Protein AF-A0A0R0KY86-F1 (afdb_monomer)

Secondary structure (DSSP, 8-state):
-GGGHHHHHHHHHHHHHHHHHHHHHHHHHHTT--HHHHHHHHHHHHHHHHHHHHHHHGGGS-----HHHHHHHHHHHHHHHHHHHHHHHHHHHHS-HHHHHHHHHHHHHHHHHHHHHTTTTTHHHHHHHHHHHHHHHHHTT--

Radius of gyration: 19.13 Å; Cα contacts (8 Å, |Δi|>4): 27; chains: 1; bounding box: 42×50×49 Å

InterPro domains:
  IPR030184 WAT1-related protein [PTHR31218] (9-120)

Foldseek 3Di:
DCVVCVVVVVVVVVVVVVVVVVVVVVVCVVVVDDPLVSLVVVVVVVCVVVVVVCVVVCVVPDDPQDPVLVVVVVVVVVVVSNVVVVVLVVCVVVHPPVVSVVCVVCVVVVVVVVCVVCVPPPVCVVVCVVVVVVVVSVVCPVD

Sequence (143 aa):
MFTNARPYLLLVAVQFGSAGMFIFAMDSIKKGMSHYVFIVYRNAIASVSLAPFAFVLERKVRPKMTFRVFLEIMALAFFEIMLDQCIALLGMKFTSASFLSAVMNSAHSVTFVMAVILSITTIIDMIASVIFFFTISHNVKVF

Structure (mmCIF, N/CA/C/O backbone):
data_AF-A0A0R0KY86-F1
#
_entry.id   AF-A0A0R0KY86-F1
#
loop_
_atom_site.group_PDB
_atom_site.id
_atom_site.type_symbol
_atom_site.label_atom_id
_atom_site.label_alt_id
_atom_site.label_comp_id
_atom_site.label_asym_id
_atom_site.label_entity_id
_atom_site.label_seq_id
_atom_site.pdbx_PDB_ins_code
_atom_site.Cartn_x
_atom_site.Cartn_y
_atom_site.Cartn_z
_atom_site.occupancy
_atom_site.B_iso_or_equiv
_atom_site.auth_seq_id
_atom_site.auth_comp_id
_atom_site.auth_asym_id
_atom_site.auth_atom_id
_atom_site.pdbx_PDB_model_num
ATOM 1 N N . MET A 1 1 ? 19.431 -15.902 -15.368 1.00 49.09 1 MET A N 1
ATOM 2 C CA . MET A 1 1 ? 18.350 -16.586 -14.616 1.00 49.09 1 MET A CA 1
ATOM 3 C C . MET A 1 1 ? 18.191 -16.076 -13.174 1.00 49.09 1 MET A C 1
ATOM 5 O O . MET A 1 1 ? 17.061 -15.836 -12.780 1.00 49.09 1 MET A O 1
ATOM 9 N N . PHE A 1 2 ? 19.265 -15.815 -12.406 1.00 58.59 2 PHE A N 1
ATOM 10 C CA . PHE A 1 2 ? 19.181 -15.353 -10.999 1.00 58.59 2 PHE A CA 1
ATOM 11 C C . PHE A 1 2 ? 18.730 -13.896 -10.764 1.00 58.59 2 PHE A C 1
ATOM 13 O O . PHE A 1 2 ? 18.257 -13.578 -9.675 1.00 58.59 2 PHE A O 1
ATOM 20 N N . THR A 1 3 ? 18.823 -12.997 -11.750 1.00 64.44 3 THR A N 1
ATOM 21 C CA . THR A 1 3 ? 18.416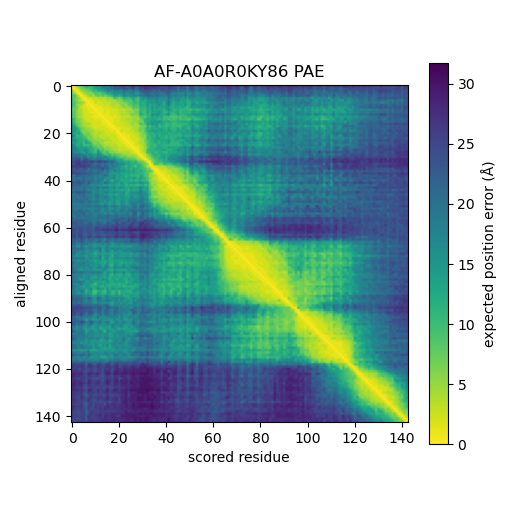 -11.586 -11.566 1.00 64.44 3 THR A CA 1
ATOM 22 C C . THR A 1 3 ? 16.912 -11.442 -11.309 1.00 64.44 3 THR A C 1
ATOM 24 O O . THR A 1 3 ? 16.513 -10.601 -10.507 1.00 64.44 3 THR A O 1
ATOM 27 N N . ASN A 1 4 ? 16.092 -12.328 -11.886 1.00 70.81 4 ASN A N 1
ATOM 28 C CA . ASN A 1 4 ? 14.641 -12.341 -11.677 1.00 70.81 4 ASN A CA 1
ATOM 29 C C . ASN A 1 4 ? 14.242 -12.913 -10.311 1.00 70.81 4 ASN A C 1
ATOM 31 O O . ASN A 1 4 ? 13.134 -12.653 -9.870 1.00 70.81 4 ASN A O 1
ATOM 35 N N . ALA A 1 5 ? 15.121 -13.657 -9.625 1.00 76.31 5 ALA A N 1
ATOM 36 C CA . ALA A 1 5 ? 14.838 -14.204 -8.296 1.00 76.31 5 ALA A CA 1
ATOM 37 C C . ALA A 1 5 ? 14.931 -13.144 -7.186 1.00 76.31 5 ALA A C 1
ATOM 39 O O . ALA A 1 5 ? 14.307 -13.302 -6.141 1.00 76.31 5 ALA A O 1
ATOM 40 N N . ARG A 1 6 ? 15.675 -12.046 -7.411 1.00 80.31 6 ARG A N 1
ATOM 41 C CA . ARG A 1 6 ? 15.817 -10.944 -6.445 1.00 80.31 6 ARG A CA 1
ATOM 42 C C . ARG A 1 6 ? 14.470 -10.393 -5.957 1.00 80.31 6 ARG A C 1
ATOM 44 O O . ARG A 1 6 ? 14.282 -10.401 -4.745 1.00 80.31 6 ARG A O 1
ATOM 51 N N . PRO A 1 7 ? 13.528 -9.960 -6.821 1.00 81.75 7 PRO A N 1
ATOM 52 C CA . PRO A 1 7 ? 12.240 -9.452 -6.349 1.00 81.75 7 PRO A CA 1
ATOM 53 C C . PRO A 1 7 ? 11.458 -10.494 -5.541 1.00 81.75 7 PRO A C 1
ATOM 55 O O . PRO A 1 7 ? 10.901 -10.146 -4.508 1.00 81.75 7 PRO A O 1
ATOM 58 N N . TYR A 1 8 ? 11.473 -11.772 -5.936 1.00 83.31 8 TYR A N 1
ATOM 59 C CA . TYR A 1 8 ? 10.787 -12.827 -5.181 1.00 83.31 8 TYR A CA 1
ATOM 60 C C . TYR A 1 8 ? 11.405 -13.050 -3.797 1.00 83.31 8 TYR A C 1
ATOM 62 O O . TYR A 1 8 ? 10.678 -13.113 -2.811 1.00 83.31 8 TYR A O 1
ATOM 70 N N . LEU A 1 9 ? 12.737 -13.113 -3.700 1.00 86.00 9 LEU A N 1
ATOM 71 C CA . LEU A 1 9 ? 13.430 -13.229 -2.413 1.00 86.00 9 LEU A CA 1
ATOM 72 C C . LEU A 1 9 ? 13.168 -12.010 -1.517 1.00 86.00 9 LEU A C 1
ATOM 74 O O . LEU A 1 9 ? 12.959 -12.179 -0.318 1.00 86.00 9 LEU A O 1
ATOM 78 N N . LEU A 1 10 ? 13.129 -10.799 -2.087 1.00 85.50 10 LEU A N 1
ATOM 79 C CA . LEU A 1 10 ? 12.775 -9.577 -1.357 1.00 85.50 10 LEU A CA 1
ATOM 80 C C . LEU A 1 10 ? 11.335 -9.631 -0.833 1.00 85.50 10 LEU A C 1
ATOM 82 O O . LEU A 1 10 ? 11.109 -9.306 0.328 1.00 85.50 10 LEU A O 1
ATOM 86 N N . LEU A 1 11 ? 10.374 -10.079 -1.647 1.00 86.50 11 LEU A N 1
ATOM 87 C CA . LEU A 1 11 ? 8.984 -10.251 -1.216 1.00 86.50 11 LEU A CA 1
ATOM 88 C C . LEU A 1 11 ? 8.880 -11.256 -0.065 1.00 86.50 11 LEU A C 1
ATOM 90 O O . LEU A 1 11 ? 8.232 -10.966 0.936 1.00 86.50 11 LEU A O 1
ATOM 94 N N . VAL A 1 12 ? 9.559 -12.403 -0.161 1.00 90.38 12 VAL A N 1
ATOM 95 C CA . VAL A 1 12 ? 9.590 -13.400 0.923 1.00 90.38 12 VAL A CA 1
ATOM 96 C C . VAL A 1 12 ? 10.217 -12.817 2.192 1.00 90.38 12 VAL A C 1
ATOM 98 O O . VAL A 1 12 ? 9.673 -13.005 3.277 1.00 90.38 12 VAL A O 1
ATOM 101 N N . ALA A 1 13 ? 11.312 -12.061 2.076 1.00 89.69 13 ALA A N 1
ATOM 102 C CA . ALA A 1 13 ? 11.945 -11.401 3.217 1.00 89.69 13 ALA A CA 1
ATOM 103 C C . ALA A 1 13 ? 11.023 -10.362 3.882 1.00 89.69 13 ALA A C 1
ATOM 105 O O . ALA A 1 13 ? 10.947 -10.310 5.109 1.00 89.69 13 ALA A O 1
ATOM 106 N N . VAL A 1 14 ? 10.276 -9.579 3.093 1.00 88.69 14 VAL A N 1
ATOM 107 C CA . VAL A 1 14 ? 9.274 -8.627 3.603 1.00 88.69 14 VAL A CA 1
ATOM 108 C C . VAL A 1 14 ? 8.142 -9.359 4.328 1.00 88.69 14 VA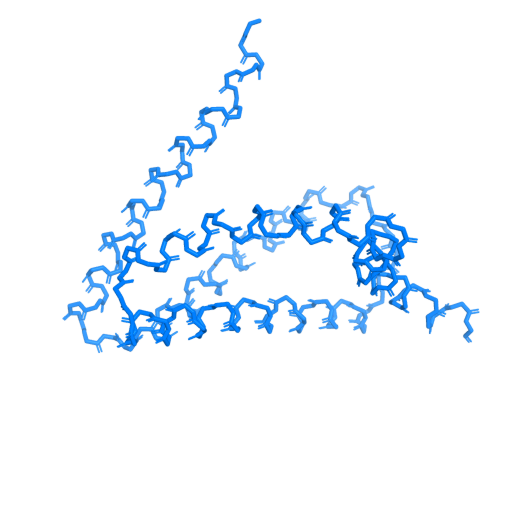L A C 1
ATOM 110 O O . VAL A 1 14 ? 7.751 -8.929 5.412 1.00 88.69 14 VAL A O 1
ATOM 113 N N . GLN A 1 15 ? 7.664 -10.489 3.794 1.00 90.31 15 GLN A N 1
ATOM 114 C CA . GLN A 1 15 ? 6.630 -11.297 4.453 1.00 90.31 15 GLN A CA 1
ATOM 115 C C . GLN A 1 15 ? 7.120 -11.959 5.743 1.00 90.31 15 GLN A C 1
ATOM 117 O O . GLN A 1 15 ? 6.387 -12.059 6.724 1.00 90.31 15 GLN A O 1
ATOM 122 N N . PHE A 1 16 ? 8.379 -12.383 5.785 1.00 90.19 16 PHE A N 1
ATOM 123 C CA . PHE A 1 16 ? 8.967 -12.892 7.018 1.00 90.19 16 PHE A CA 1
ATOM 124 C C . PHE A 1 16 ? 9.111 -11.780 8.070 1.00 90.19 16 PHE A C 1
ATOM 126 O O . PHE A 1 16 ? 8.788 -11.976 9.242 1.00 90.19 16 PHE A O 1
ATOM 133 N N . GLY A 1 17 ? 9.521 -10.580 7.646 1.00 87.62 17 GLY A N 1
ATOM 134 C CA . GLY A 1 17 ? 9.567 -9.396 8.503 1.00 87.62 17 GLY A CA 1
ATOM 135 C C . GLY A 1 17 ? 8.190 -9.001 9.049 1.00 87.62 17 GLY A C 1
ATOM 136 O O . GLY A 1 17 ? 8.069 -8.694 10.236 1.00 87.62 17 GLY A O 1
ATOM 137 N N . SER A 1 18 ? 7.141 -9.062 8.223 1.00 84.25 18 SER A N 1
ATOM 138 C CA . SER A 1 18 ? 5.765 -8.763 8.642 1.00 84.25 18 SER A CA 1
ATOM 139 C C . SER A 1 18 ? 5.222 -9.804 9.631 1.00 84.25 18 SER 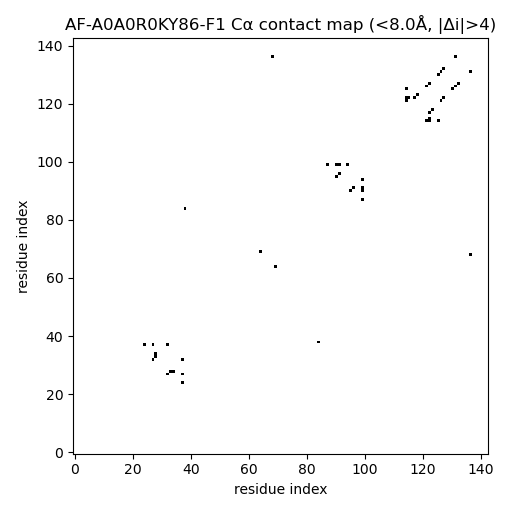A C 1
ATOM 141 O O . SER A 1 18 ? 4.588 -9.430 10.620 1.00 84.25 18 SER A O 1
ATOM 143 N N . ALA A 1 19 ? 5.551 -11.088 9.450 1.00 88.62 19 ALA A N 1
ATOM 144 C CA . ALA A 1 19 ? 5.246 -12.137 10.422 1.00 88.62 19 ALA A CA 1
ATOM 145 C C . ALA A 1 19 ? 5.937 -11.881 11.774 1.00 88.62 19 ALA A C 1
ATOM 147 O O . ALA A 1 19 ? 5.303 -11.986 12.826 1.00 88.62 19 ALA A O 1
ATOM 148 N N . GLY A 1 20 ? 7.206 -11.457 11.755 1.00 86.69 20 GLY A N 1
ATOM 149 C CA . GLY A 1 20 ? 7.919 -11.023 12.959 1.00 86.69 20 GLY A CA 1
ATOM 150 C C . GLY A 1 20 ? 7.215 -9.861 13.667 1.00 86.69 20 GLY A C 1
ATOM 151 O O . GLY A 1 20 ? 6.995 -9.914 14.878 1.00 86.69 20 GLY A O 1
ATOM 152 N N . MET A 1 21 ? 6.779 -8.840 12.919 1.00 84.25 21 MET A N 1
ATOM 153 C CA . MET A 1 21 ? 6.025 -7.709 13.479 1.00 84.25 21 MET A CA 1
ATOM 154 C C . MET A 1 21 ? 4.714 -8.135 14.152 1.00 84.25 21 MET A C 1
ATOM 156 O O . MET A 1 21 ? 4.345 -7.542 15.163 1.00 84.25 21 MET A O 1
ATOM 160 N N . PHE A 1 22 ? 4.022 -9.158 13.641 1.00 83.31 22 PHE A N 1
ATOM 161 C CA . PHE A 1 22 ? 2.787 -9.663 14.251 1.00 83.31 22 PHE A CA 1
ATOM 162 C C . PHE A 1 22 ? 3.028 -10.277 15.638 1.00 83.31 22 PHE A C 1
ATOM 164 O O . PHE A 1 22 ? 2.234 -10.065 16.554 1.00 83.31 22 PHE A O 1
ATOM 171 N N . ILE A 1 23 ? 4.153 -10.974 15.827 1.00 86.06 23 ILE A N 1
ATOM 172 C CA . ILE A 1 23 ? 4.549 -11.524 17.132 1.00 86.06 23 ILE A CA 1
ATOM 173 C C . ILE A 1 23 ? 4.814 -10.386 18.129 1.00 86.06 23 ILE A C 1
ATOM 175 O O . ILE A 1 23 ? 4.269 -10.400 19.234 1.00 86.06 23 ILE A O 1
ATOM 179 N N . PHE A 1 24 ? 5.575 -9.362 17.723 1.00 81.88 24 PHE A N 1
ATOM 180 C CA . PHE A 1 24 ? 5.815 -8.172 18.553 1.00 81.88 24 PHE A CA 1
ATOM 181 C C . PHE A 1 24 ? 4.526 -7.402 18.868 1.00 81.88 24 PHE A C 1
ATOM 183 O O . PHE A 1 24 ? 4.367 -6.884 19.976 1.00 81.88 24 PHE A O 1
ATOM 190 N N . ALA A 1 25 ? 3.592 -7.336 17.916 1.00 80.94 25 ALA A N 1
ATOM 191 C CA . ALA A 1 25 ? 2.287 -6.718 18.120 1.00 80.94 25 ALA A CA 1
ATOM 192 C C . ALA A 1 25 ? 1.462 -7.486 19.161 1.00 80.94 25 ALA A C 1
ATOM 194 O O . ALA A 1 25 ? 0.907 -6.871 20.067 1.00 80.94 25 ALA A O 1
ATOM 195 N N . MET A 1 26 ? 1.427 -8.819 19.083 1.00 79.62 26 M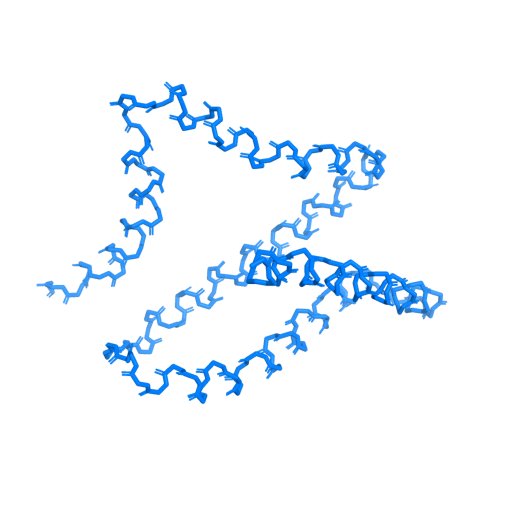ET A N 1
ATOM 196 C CA . MET A 1 26 ? 0.739 -9.662 20.067 1.00 79.62 26 MET A CA 1
ATOM 197 C C . MET A 1 26 ? 1.321 -9.504 21.474 1.00 79.62 26 MET A C 1
ATOM 199 O O . MET A 1 26 ? 0.564 -9.402 22.438 1.00 79.62 26 MET A O 1
ATOM 203 N N . ASP A 1 27 ? 2.647 -9.437 21.598 1.00 82.31 27 ASP A N 1
ATOM 204 C CA . ASP A 1 27 ? 3.312 -9.191 22.882 1.00 82.31 27 ASP A CA 1
ATOM 205 C C . ASP A 1 27 ? 2.976 -7.796 23.446 1.00 82.31 27 ASP A C 1
ATOM 207 O O . ASP A 1 27 ? 2.595 -7.643 24.608 1.00 82.31 27 ASP A O 1
ATOM 211 N N . SER A 1 28 ? 2.992 -6.776 22.585 1.00 76.00 28 SER A N 1
ATOM 212 C CA . SER A 1 28 ? 2.656 -5.397 22.955 1.00 76.00 28 SER A CA 1
ATOM 213 C C . SER A 1 28 ? 1.186 -5.223 23.365 1.00 76.00 28 SER A C 1
ATOM 215 O O . SER A 1 28 ? 0.890 -4.491 24.311 1.00 76.00 28 SER A O 1
ATOM 217 N N . ILE A 1 29 ? 0.258 -5.909 22.686 1.00 71.56 29 ILE A N 1
ATOM 218 C CA . ILE A 1 29 ? -1.178 -5.897 23.014 1.00 71.56 29 ILE A CA 1
ATOM 219 C C . ILE A 1 29 ? -1.429 -6.605 24.348 1.00 71.56 29 ILE A C 1
ATOM 221 O O . ILE A 1 29 ? -2.185 -6.086 25.169 1.00 71.56 29 ILE A O 1
ATOM 225 N N . LYS A 1 30 ? -0.769 -7.744 24.614 1.00 74.31 30 LYS A N 1
ATOM 226 C CA . LYS A 1 30 ? -0.852 -8.432 25.918 1.00 74.31 30 LYS A CA 1
ATOM 227 C C . LYS A 1 30 ? -0.421 -7.534 27.075 1.00 74.31 30 LYS A C 1
ATOM 229 O O . LYS A 1 30 ? -0.962 -7.647 28.169 1.00 74.31 30 LYS A O 1
ATOM 234 N N . LYS A 1 31 ? 0.509 -6.611 26.823 1.00 76.31 31 LYS A N 1
ATOM 235 C CA . LYS A 1 31 ? 0.958 -5.608 27.794 1.00 76.31 31 LYS A CA 1
ATOM 236 C C . LYS A 1 31 ? -0.029 -4.443 27.992 1.00 76.31 31 LYS A C 1
ATOM 238 O O . LYS A 1 31 ? 0.276 -3.511 28.728 1.00 76.31 31 LYS A O 1
ATOM 243 N N . GLY A 1 32 ? -1.204 -4.480 27.357 1.00 69.44 32 GLY A N 1
ATOM 244 C CA . GLY A 1 32 ? -2.258 -3.473 27.508 1.00 69.44 32 GLY A CA 1
ATOM 245 C C . GLY A 1 32 ? -1.982 -2.159 26.774 1.00 69.44 32 GLY A C 1
ATOM 246 O O . GLY A 1 32 ? -2.607 -1.144 27.078 1.00 69.44 32 GLY A O 1
ATOM 247 N N . MET A 1 33 ? -1.043 -2.137 25.823 1.00 68.56 33 MET A N 1
ATOM 248 C CA . MET A 1 33 ? -0.700 -0.907 25.115 1.00 68.56 33 MET A CA 1
ATOM 249 C C . MET A 1 33 ? -1.786 -0.529 24.100 1.00 68.56 33 MET A C 1
ATOM 251 O O . MET A 1 33 ? -2.250 -1.361 23.320 1.00 68.56 33 MET A O 1
ATOM 255 N N . SER A 1 34 ? -2.170 0.752 24.084 1.00 72.00 34 SER A N 1
ATOM 256 C CA . SER A 1 34 ? -3.093 1.297 23.084 1.00 72.00 34 SER A CA 1
ATOM 257 C C . SER A 1 34 ? -2.568 1.028 21.673 1.00 72.00 34 SER A C 1
ATOM 259 O O . SER A 1 34 ? -1.425 1.363 21.348 1.00 72.00 34 SER A O 1
ATOM 261 N N . HIS A 1 35 ? -3.422 0.457 20.821 1.00 71.62 35 HIS A N 1
ATOM 262 C CA . HIS A 1 35 ? -3.086 0.091 19.445 1.00 71.62 35 HIS A CA 1
ATOM 263 C C . HIS A 1 35 ? -2.527 1.281 18.637 1.00 71.62 35 HIS A C 1
ATOM 265 O O . HIS A 1 35 ? -1.640 1.116 17.803 1.00 71.62 35 HIS A O 1
ATOM 271 N N . TYR A 1 36 ? -2.985 2.497 18.947 1.00 70.44 36 TYR A N 1
ATOM 272 C CA . TYR A 1 36 ? -2.500 3.727 18.324 1.00 70.44 36 TYR A CA 1
ATOM 273 C C . TYR A 1 36 ? -1.033 4.034 18.673 1.00 70.44 36 TYR A C 1
ATOM 275 O O . TYR A 1 36 ? -0.248 4.395 17.801 1.00 70.44 36 TYR A O 1
ATOM 283 N N . VAL A 1 37 ? -0.628 3.832 19.933 1.00 78.50 37 VAL A N 1
ATOM 284 C CA . VAL A 1 37 ? 0.752 4.093 20.383 1.00 78.50 37 VAL A CA 1
ATOM 285 C C . VAL A 1 37 ? 1.727 3.116 19.726 1.00 78.50 37 VAL A C 1
ATOM 287 O O . VAL A 1 37 ? 2.797 3.526 19.281 1.00 78.50 37 VAL A O 1
ATOM 290 N N . PHE A 1 38 ? 1.336 1.844 19.593 1.00 79.44 38 PHE A N 1
ATOM 291 C CA . PHE A 1 38 ? 2.142 0.835 18.896 1.00 79.44 38 PHE A CA 1
ATOM 292 C C . PHE A 1 38 ? 2.411 1.223 17.435 1.00 79.44 38 PHE A C 1
A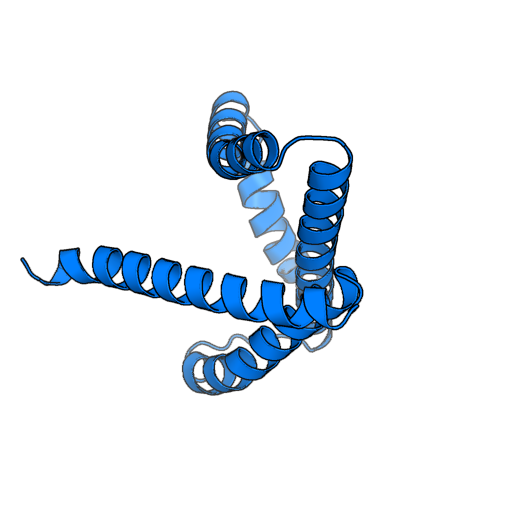TOM 294 O O . PHE A 1 38 ? 3.541 1.135 16.952 1.00 79.44 38 PHE A O 1
ATOM 301 N N . ILE A 1 39 ? 1.382 1.721 16.753 1.00 79.62 39 ILE A N 1
ATOM 302 C CA . ILE A 1 39 ? 1.464 2.206 15.376 1.00 79.62 39 ILE A CA 1
ATOM 303 C C . ILE A 1 39 ? 2.419 3.391 15.241 1.00 79.62 39 ILE A C 1
ATOM 305 O O . ILE A 1 39 ? 3.305 3.366 14.381 1.00 79.62 39 ILE A O 1
ATOM 309 N N . VAL A 1 40 ? 2.272 4.420 16.080 1.00 81.94 40 VAL A N 1
ATOM 310 C CA . VAL A 1 40 ? 3.147 5.600 16.033 1.00 81.94 40 VAL A CA 1
ATOM 311 C C . VAL A 1 40 ? 4.596 5.192 16.303 1.00 81.94 40 VAL A C 1
ATOM 313 O O . VAL A 1 40 ? 5.495 5.623 15.583 1.00 81.94 40 VAL A O 1
ATOM 316 N N . TYR A 1 41 ? 4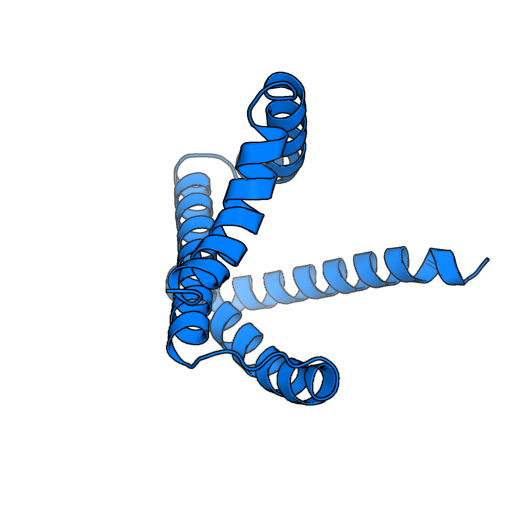.825 4.297 17.269 1.00 83.81 41 TYR A N 1
ATOM 317 C CA . TYR A 1 41 ? 6.159 3.810 17.612 1.00 83.81 41 TYR A CA 1
ATOM 318 C C . TYR A 1 41 ? 6.835 3.072 16.449 1.00 83.81 41 TYR A C 1
ATOM 320 O O . TYR A 1 41 ? 7.983 3.364 16.114 1.00 83.81 41 TYR A O 1
ATOM 328 N N . ARG A 1 42 ? 6.109 2.177 15.763 1.00 84.38 42 ARG A N 1
ATOM 329 C CA . ARG A 1 42 ? 6.616 1.470 14.577 1.00 84.38 42 ARG A CA 1
ATOM 330 C C . ARG A 1 42 ? 7.004 2.436 13.455 1.00 84.38 42 ARG A C 1
ATOM 332 O O . ARG A 1 42 ? 8.078 2.288 12.877 1.00 84.38 42 ARG A O 1
ATOM 339 N N . ASN A 1 43 ? 6.153 3.419 13.151 1.00 84.12 43 ASN A N 1
ATOM 340 C CA . ASN A 1 43 ? 6.431 4.399 12.095 1.00 84.12 43 ASN A CA 1
ATOM 341 C C . ASN A 1 43 ? 7.595 5.327 12.460 1.00 84.12 43 ASN A C 1
ATOM 343 O O . ASN A 1 43 ? 8.424 5.629 11.606 1.00 84.12 43 ASN A O 1
ATOM 347 N N . ALA A 1 44 ? 7.704 5.728 13.729 1.00 86.12 44 ALA A N 1
ATOM 348 C CA . ALA A 1 44 ? 8.819 6.533 14.211 1.00 86.12 44 ALA A CA 1
ATOM 349 C C . ALA A 1 44 ? 10.151 5.777 14.095 1.00 86.12 44 ALA A C 1
ATOM 351 O O . ALA A 1 44 ? 11.108 6.324 13.550 1.00 86.12 44 ALA A O 1
ATOM 352 N N . ILE A 1 45 ? 10.206 4.508 14.522 1.00 87.00 45 ILE A N 1
ATOM 353 C CA . ILE A 1 45 ? 11.402 3.668 14.349 1.00 87.00 45 ILE A CA 1
ATOM 354 C C . ILE A 1 45 ? 11.736 3.520 12.866 1.00 87.00 45 ILE A C 1
ATOM 356 O O . ILE A 1 45 ? 12.883 3.738 12.491 1.00 87.00 45 ILE A O 1
ATOM 360 N N . ALA A 1 46 ? 10.753 3.208 12.016 1.00 87.94 46 ALA A N 1
ATOM 361 C CA . ALA A 1 46 ? 10.976 3.075 10.579 1.00 87.94 46 ALA A CA 1
ATOM 362 C C . ALA A 1 46 ? 11.548 4.366 9.969 1.00 87.94 46 ALA A C 1
ATOM 364 O O . ALA A 1 46 ? 12.535 4.315 9.238 1.00 87.94 46 ALA A O 1
ATOM 365 N N . SER A 1 47 ? 10.992 5.527 10.328 1.00 86.69 47 SER A N 1
ATOM 366 C CA . SER A 1 47 ? 11.482 6.831 9.875 1.00 86.69 47 SER A CA 1
ATOM 367 C C . SER A 1 47 ? 12.905 7.115 10.360 1.00 86.69 47 SER A C 1
ATOM 369 O O . SER A 1 47 ? 13.730 7.581 9.578 1.00 86.69 47 SER A O 1
ATOM 371 N N . VAL A 1 48 ? 13.215 6.837 11.630 1.00 88.88 48 VAL A N 1
ATOM 372 C CA . VAL A 1 48 ? 14.551 7.056 12.209 1.00 88.88 48 VAL A CA 1
ATOM 373 C C . VAL A 1 48 ? 15.575 6.097 11.612 1.00 88.88 48 VAL A C 1
ATOM 375 O O . VAL A 1 48 ? 16.701 6.507 11.353 1.00 88.88 48 VAL A O 1
ATOM 378 N N . SER A 1 49 ? 15.201 4.842 11.355 1.00 87.75 49 SER A N 1
ATOM 379 C CA . SER A 1 49 ? 16.069 3.866 10.698 1.00 87.75 49 SER A CA 1
ATOM 380 C C . SER A 1 49 ? 16.323 4.227 9.239 1.00 87.75 49 SER A C 1
ATOM 382 O O . SER A 1 49 ? 17.463 4.127 8.802 1.00 87.75 49 SER A O 1
ATOM 384 N N . LEU A 1 50 ? 15.310 4.683 8.492 1.00 85.81 50 LEU A N 1
ATOM 385 C CA . LEU A 1 50 ? 15.454 5.075 7.085 1.00 85.81 50 LEU A CA 1
ATOM 386 C C . LEU A 1 50 ? 16.193 6.406 6.902 1.00 85.81 50 LEU A C 1
ATOM 388 O O . LEU A 1 50 ? 16.889 6.562 5.904 1.00 85.81 50 LEU A O 1
ATOM 392 N N . ALA A 1 51 ? 16.101 7.342 7.851 1.00 84.94 51 ALA A N 1
ATOM 393 C CA . ALA A 1 51 ? 16.760 8.648 7.773 1.00 84.94 51 ALA A CA 1
ATOM 394 C C . ALA A 1 51 ? 18.280 8.593 7.467 1.00 84.94 51 ALA A C 1
ATOM 396 O O . ALA A 1 51 ? 18.710 9.275 6.532 1.00 84.94 51 ALA A O 1
ATOM 397 N N . PRO A 1 52 ? 19.119 7.795 8.165 1.00 85.81 52 PRO A N 1
ATOM 398 C CA . PRO A 1 52 ? 20.539 7.672 7.839 1.00 85.81 52 PRO A CA 1
ATOM 399 C C . PRO A 1 52 ? 20.776 6.954 6.506 1.00 85.81 52 PRO A C 1
ATOM 401 O O . PRO A 1 52 ? 21.670 7.355 5.762 1.00 85.81 52 PRO A O 1
ATOM 404 N N . PHE A 1 53 ? 19.969 5.940 6.160 1.00 82.00 53 PHE A N 1
ATOM 405 C CA . PHE A 1 53 ? 20.073 5.272 4.856 1.00 82.00 53 PHE A CA 1
ATOM 406 C C . PHE A 1 53 ? 19.778 6.242 3.709 1.00 82.00 53 PHE A 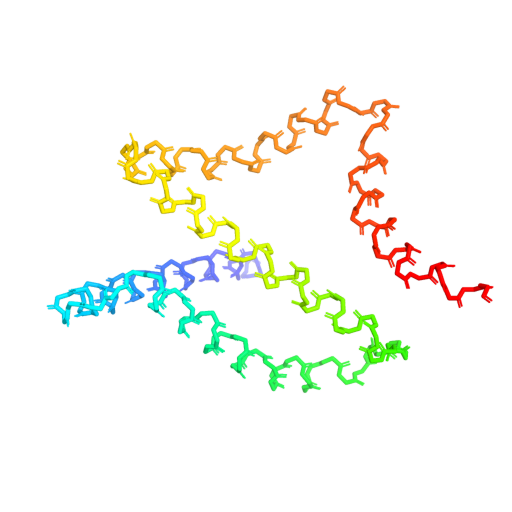C 1
ATOM 408 O O . PHE A 1 53 ? 20.544 6.295 2.746 1.00 82.00 53 PHE A O 1
ATOM 415 N N . ALA A 1 54 ? 18.730 7.056 3.839 1.00 82.31 54 ALA A N 1
ATOM 416 C CA . ALA A 1 54 ? 18.383 8.095 2.877 1.00 82.31 54 ALA A CA 1
ATOM 417 C C . ALA A 1 54 ? 19.494 9.151 2.774 1.00 82.31 54 ALA A C 1
ATOM 419 O O . ALA A 1 54 ? 19.920 9.494 1.673 1.00 82.31 54 ALA A O 1
ATOM 420 N N . PHE A 1 55 ? 20.039 9.616 3.904 1.00 76.00 55 PHE A N 1
ATOM 421 C CA . PHE A 1 55 ? 21.118 10.608 3.908 1.00 76.00 55 PHE A CA 1
ATOM 422 C C . PHE A 1 55 ? 22.406 10.103 3.231 1.00 76.00 55 PHE A C 1
ATOM 424 O O . PHE A 1 55 ? 23.045 10.847 2.484 1.00 76.00 55 PHE A O 1
ATOM 431 N N . VAL A 1 56 ? 22.786 8.839 3.454 1.00 79.38 56 VAL A N 1
ATOM 432 C CA . VAL A 1 56 ? 23.993 8.243 2.855 1.00 79.38 56 VAL A CA 1
ATOM 433 C C . VAL A 1 56 ? 23.796 7.931 1.369 1.00 79.38 56 VAL A C 1
ATOM 435 O O . VAL A 1 56 ? 24.688 8.219 0.566 1.00 79.38 56 VAL A O 1
ATOM 438 N N . LEU A 1 57 ? 22.646 7.365 0.986 1.00 73.12 57 LEU A N 1
ATOM 439 C CA . LEU A 1 57 ? 22.394 6.910 -0.384 1.00 73.12 57 LEU A CA 1
ATOM 440 C C . LEU A 1 57 ? 22.096 8.071 -1.343 1.00 73.12 57 LEU A C 1
ATOM 442 O O . LEU A 1 57 ? 22.612 8.098 -2.461 1.00 73.12 57 LEU A O 1
ATOM 446 N N . GLU A 1 58 ? 21.317 9.065 -0.910 1.00 68.31 58 GLU A N 1
ATOM 447 C CA . GLU A 1 58 ? 20.884 10.162 -1.780 1.00 68.31 58 GLU A CA 1
ATOM 448 C C . GLU A 1 58 ? 21.928 11.261 -1.972 1.00 68.31 58 GLU A C 1
ATOM 450 O O . GLU A 1 58 ? 21.709 12.165 -2.778 1.00 68.31 58 GLU A O 1
ATOM 455 N N . ARG A 1 59 ? 23.084 11.205 -1.293 1.00 62.28 59 ARG A N 1
ATOM 456 C CA . ARG A 1 59 ? 24.112 12.262 -1.352 1.00 62.28 59 ARG A CA 1
ATOM 457 C C . ARG A 1 59 ? 24.520 12.645 -2.785 1.00 62.28 59 ARG A C 1
ATOM 459 O O . ARG A 1 59 ? 24.993 13.756 -2.999 1.00 62.28 59 ARG A O 1
ATOM 466 N N . LYS A 1 60 ? 24.356 11.741 -3.761 1.00 57.28 60 LYS A N 1
ATOM 467 C CA . LYS A 1 60 ? 24.762 11.938 -5.163 1.00 57.28 60 LYS A CA 1
ATOM 468 C C . LYS A 1 60 ? 23.700 12.572 -6.077 1.00 57.28 60 LYS A C 1
ATOM 470 O O . LYS A 1 60 ? 24.085 13.083 -7.120 1.00 57.28 60 LYS A O 1
ATOM 475 N N . VAL A 1 61 ? 22.408 12.559 -5.729 1.00 60.47 61 VAL A N 1
ATOM 476 C CA . VAL A 1 61 ? 21.298 12.918 -6.652 1.00 60.47 61 VAL A CA 1
ATOM 477 C C . VAL A 1 61 ? 20.442 14.063 -6.084 1.00 60.47 61 VAL A C 1
ATOM 479 O O . VAL A 1 61 ? 19.222 14.057 -6.186 1.00 60.47 61 VAL A O 1
ATOM 482 N N . ARG A 1 62 ? 21.054 15.039 -5.399 1.00 57.47 62 ARG A N 1
ATOM 483 C CA . ARG A 1 62 ? 20.314 16.100 -4.688 1.00 57.47 62 ARG A CA 1
ATOM 484 C C . ARG A 1 62 ? 20.059 17.316 -5.591 1.00 57.47 62 ARG A C 1
ATOM 486 O O . ARG A 1 62 ? 21.004 18.058 -5.860 1.00 57.47 62 ARG A O 1
ATOM 493 N N . PRO A 1 63 ? 18.809 17.623 -5.973 1.00 59.00 63 PRO A N 1
ATOM 494 C CA . PRO A 1 63 ? 18.399 19.004 -6.199 1.00 59.00 63 PRO A CA 1
ATOM 495 C C . PRO A 1 63 ? 18.356 19.764 -4.859 1.00 59.00 63 PRO A C 1
ATOM 497 O O . PRO A 1 63 ? 18.160 19.175 -3.792 1.00 59.00 63 PRO A O 1
ATOM 500 N N . LYS A 1 64 ? 18.561 21.088 -4.894 1.00 62.03 64 LYS A N 1
ATOM 501 C CA . LYS A 1 64 ? 18.489 21.959 -3.707 1.00 62.03 64 LYS A CA 1
ATOM 502 C C . LYS A 1 64 ? 17.040 22.042 -3.202 1.00 62.03 64 LYS A C 1
ATOM 504 O O . LYS A 1 64 ? 16.298 22.941 -3.580 1.00 62.03 64 LYS A O 1
ATOM 509 N N . MET A 1 65 ? 16.631 21.109 -2.346 1.00 61.06 65 MET A N 1
ATOM 510 C CA . MET A 1 65 ? 15.332 21.164 -1.669 1.00 61.06 65 MET A CA 1
ATOM 511 C C . MET A 1 65 ? 15.337 22.281 -0.619 1.00 61.06 65 MET A C 1
ATOM 513 O O . MET A 1 65 ? 16.214 22.334 0.241 1.00 61.06 65 MET A O 1
ATOM 517 N N . THR A 1 66 ? 14.357 23.186 -0.667 1.00 75.56 66 THR A N 1
ATOM 518 C CA . THR A 1 66 ? 14.160 24.183 0.399 1.00 75.56 66 THR A CA 1
ATOM 519 C C . THR A 1 66 ? 13.549 23.519 1.635 1.00 75.56 66 THR A C 1
ATOM 521 O O . THR A 1 66 ? 12.615 22.731 1.497 1.00 75.56 66 THR A O 1
ATOM 524 N N . PHE A 1 67 ? 13.976 23.921 2.838 1.00 74.81 67 PHE A N 1
ATOM 525 C CA . PHE A 1 67 ? 13.456 23.419 4.122 1.00 74.81 67 PHE A CA 1
ATOM 526 C C . PHE A 1 67 ? 11.916 23.417 4.219 1.00 74.81 67 PHE A C 1
ATOM 528 O O . PHE A 1 67 ? 11.333 22.476 4.744 1.00 74.81 67 PHE A O 1
ATOM 535 N N . ARG A 1 68 ? 11.242 24.416 3.630 1.00 78.75 68 ARG A N 1
ATOM 536 C CA . ARG A 1 68 ? 9.770 24.486 3.578 1.00 78.75 68 ARG A CA 1
ATOM 537 C C . ARG A 1 68 ? 9.120 23.315 2.830 1.00 78.75 68 ARG A C 1
ATOM 539 O O . ARG A 1 68 ? 8.193 22.716 3.349 1.00 78.75 68 ARG A O 1
ATOM 546 N N . VAL A 1 69 ? 9.623 22.978 1.641 1.00 77.44 69 VAL A N 1
ATOM 547 C CA . VAL A 1 69 ? 9.079 21.871 0.831 1.00 77.44 69 VAL A CA 1
ATOM 548 C C . VAL A 1 69 ? 9.342 20.536 1.519 1.00 77.44 69 VAL A C 1
ATOM 550 O O . VAL A 1 69 ? 8.492 19.657 1.526 1.00 77.44 69 VAL A O 1
ATOM 553 N N . PHE A 1 70 ? 10.512 20.403 2.144 1.00 77.81 70 PHE A N 1
ATOM 554 C CA . PHE A 1 70 ? 10.828 19.233 2.951 1.00 77.81 70 PHE A CA 1
ATOM 555 C C . PHE A 1 70 ? 9.820 19.046 4.096 1.00 77.81 70 PHE A C 1
ATOM 557 O O . PHE A 1 70 ? 9.281 17.954 4.245 1.00 77.81 70 PHE A O 1
ATOM 564 N N . LEU A 1 71 ? 9.508 20.108 4.847 1.00 80.62 71 LEU A N 1
ATOM 565 C CA . LEU A 1 71 ? 8.492 20.057 5.902 1.00 80.62 71 LEU A CA 1
ATOM 566 C C . LEU A 1 71 ? 7.093 19.735 5.366 1.00 80.62 71 LEU A C 1
ATOM 568 O O . LEU A 1 71 ? 6.386 18.954 5.994 1.00 80.62 71 LEU A O 1
ATOM 572 N N . GLU A 1 72 ? 6.702 20.299 4.220 1.00 83.00 72 GLU A N 1
ATOM 573 C CA . GLU A 1 72 ? 5.422 19.983 3.577 1.00 83.00 72 GLU A CA 1
ATOM 574 C C . GLU A 1 72 ? 5.346 18.491 3.228 1.00 83.00 72 GLU A C 1
ATOM 576 O O . GLU A 1 72 ? 4.441 17.807 3.698 1.00 83.00 72 GLU A O 1
ATOM 581 N N . ILE A 1 73 ? 6.329 17.951 2.500 1.00 81.12 73 ILE A N 1
ATOM 582 C CA . ILE A 1 73 ? 6.371 16.525 2.137 1.00 81.12 73 ILE A CA 1
ATOM 583 C C . ILE A 1 73 ? 6.361 15.636 3.388 1.00 81.12 73 ILE A C 1
ATOM 585 O O . ILE A 1 73 ? 5.655 14.631 3.415 1.00 81.12 73 ILE A O 1
ATOM 589 N N . MET A 1 74 ? 7.094 16.006 4.445 1.00 80.75 74 MET A N 1
ATOM 590 C CA . MET A 1 74 ? 7.065 15.266 5.711 1.00 80.75 74 MET A CA 1
ATOM 591 C C . MET A 1 74 ? 5.686 15.293 6.375 1.00 80.75 74 MET A C 1
ATOM 593 O O . MET A 1 74 ? 5.219 14.253 6.834 1.00 80.75 74 MET A O 1
ATOM 597 N N . ALA A 1 75 ? 5.031 16.454 6.431 1.00 83.00 75 ALA A N 1
ATOM 598 C CA . ALA A 1 75 ? 3.696 16.584 7.009 1.00 83.00 75 ALA A CA 1
ATOM 599 C C . ALA A 1 75 ? 2.663 15.773 6.215 1.00 83.00 75 ALA A C 1
ATOM 601 O O . ALA A 1 75 ? 1.815 15.110 6.805 1.00 83.00 75 ALA A O 1
ATOM 602 N N . LEU A 1 76 ? 2.776 15.779 4.888 1.00 81.81 76 LEU A N 1
ATOM 603 C CA . LEU A 1 76 ? 1.900 15.048 3.977 1.00 81.81 76 LEU A CA 1
ATOM 604 C C . LEU A 1 76 ? 2.095 13.535 4.101 1.00 81.81 76 LEU A C 1
ATOM 606 O O . LEU A 1 76 ? 1.116 12.819 4.281 1.00 81.81 76 LEU A O 1
ATOM 610 N N . ALA A 1 77 ? 3.343 13.059 4.130 1.00 83.00 77 ALA A N 1
ATOM 611 C CA . ALA A 1 77 ? 3.652 11.653 4.383 1.00 83.00 77 ALA A CA 1
ATOM 612 C C . ALA A 1 77 ? 3.167 11.199 5.769 1.00 83.00 77 ALA A C 1
ATOM 614 O O . ALA A 1 77 ? 2.612 10.113 5.919 1.00 83.00 77 ALA A O 1
ATOM 615 N N . PHE A 1 78 ? 3.335 12.034 6.798 1.00 82.00 78 PHE A N 1
ATOM 616 C CA . PHE A 1 78 ? 2.844 11.726 8.139 1.00 82.00 78 PHE A CA 1
ATOM 617 C C . PHE A 1 78 ? 1.315 11.648 8.184 1.00 82.00 78 PHE A C 1
ATOM 619 O O . PHE A 1 78 ? 0.763 10.731 8.790 1.00 82.00 78 PHE A O 1
ATOM 626 N N . PHE A 1 79 ? 0.631 12.586 7.527 1.00 83.31 79 PHE A N 1
ATOM 627 C CA . PHE A 1 79 ? -0.824 12.605 7.450 1.00 83.31 79 PHE A CA 1
ATOM 628 C C . PHE A 1 79 ? -1.364 11.390 6.691 1.00 83.31 79 PHE A C 1
ATOM 630 O O . PHE A 1 79 ? -2.288 10.748 7.183 1.00 83.31 79 PHE A O 1
ATOM 637 N N . GLU A 1 80 ? -0.746 11.020 5.566 1.00 81.88 80 GLU A N 1
ATOM 638 C CA . GLU A 1 80 ? -1.081 9.811 4.804 1.00 81.88 80 GLU A CA 1
ATOM 639 C C . GLU A 1 80 ? -0.971 8.555 5.679 1.00 81.88 80 GLU A C 1
ATOM 641 O O . GLU A 1 80 ? -1.941 7.813 5.828 1.00 81.88 80 GLU A O 1
ATOM 646 N N . ILE A 1 81 ? 0.169 8.369 6.351 1.00 83.25 81 ILE A N 1
ATOM 647 C CA . ILE A 1 81 ? 0.422 7.215 7.224 1.00 83.25 81 ILE A CA 1
ATOM 648 C C . ILE A 1 81 ? -0.568 7.163 8.400 1.00 83.25 81 ILE A C 1
ATOM 650 O O . ILE A 1 81 ? -1.016 6.085 8.799 1.00 83.25 81 ILE A O 1
ATOM 654 N N . MET A 1 82 ? -0.896 8.307 9.004 1.00 83.38 82 MET A N 1
ATOM 655 C CA . MET A 1 82 ? -1.829 8.358 10.133 1.00 83.38 82 MET A CA 1
ATOM 656 C C . MET A 1 82 ? -3.270 8.109 9.698 1.00 83.38 82 MET A C 1
ATOM 658 O O . MET A 1 82 ? -3.984 7.372 10.378 1.00 83.38 82 MET A O 1
ATOM 662 N N . LEU A 1 83 ? -3.701 8.689 8.577 1.00 83.12 83 LEU A N 1
ATOM 663 C CA . LEU A 1 83 ? -5.037 8.464 8.037 1.00 83.12 83 LEU A CA 1
ATOM 664 C C . LEU A 1 83 ? -5.241 7.011 7.624 1.00 83.12 83 LEU A C 1
ATOM 666 O O . LEU A 1 83 ? -6.242 6.423 8.028 1.00 83.12 83 LEU A O 1
ATOM 670 N N . ASP A 1 84 ? -4.295 6.430 6.882 1.00 82.56 84 ASP A N 1
ATOM 671 C CA . ASP A 1 84 ? -4.351 5.031 6.449 1.00 82.56 84 ASP A CA 1
ATOM 672 C C . ASP A 1 84 ? -4.549 4.101 7.649 1.00 82.56 84 ASP A C 1
ATOM 674 O O . ASP A 1 84 ? -5.505 3.325 7.717 1.00 82.56 84 ASP A O 1
ATOM 678 N N . GLN A 1 85 ? -3.719 4.277 8.678 1.00 84.56 85 GLN A N 1
ATOM 679 C CA . GLN A 1 85 ? -3.799 3.462 9.880 1.00 84.56 85 GLN A CA 1
ATOM 680 C C . GLN A 1 85 ? -5.089 3.718 10.665 1.00 84.56 85 GLN A C 1
ATOM 682 O O . GLN A 1 85 ? -5.737 2.764 11.085 1.00 84.56 85 GLN A O 1
ATOM 687 N N . CYS A 1 86 ? -5.525 4.966 10.844 1.00 83.88 86 CYS A N 1
ATOM 688 C CA . CYS A 1 86 ? -6.780 5.268 11.537 1.00 83.88 86 CYS A CA 1
ATOM 689 C C . CYS A 1 86 ? -8.000 4.671 10.825 1.00 83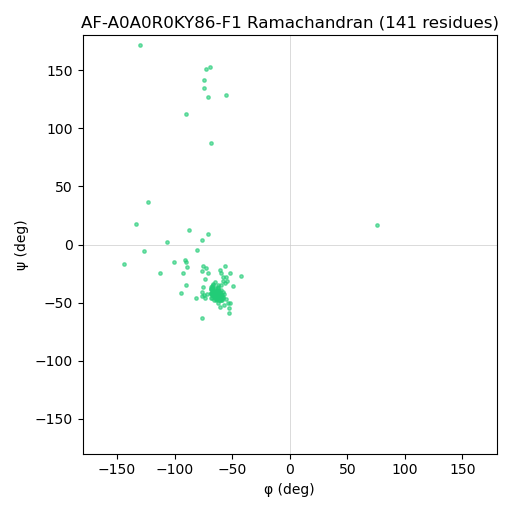.88 86 CYS A C 1
ATOM 691 O O . CYS A 1 86 ? -8.862 4.088 11.487 1.00 83.88 86 CYS A O 1
ATOM 693 N N . ILE A 1 87 ? -8.064 4.769 9.496 1.00 82.88 87 ILE A N 1
ATOM 694 C CA . ILE A 1 87 ? -9.147 4.201 8.685 1.00 82.88 87 ILE A CA 1
ATOM 695 C C . ILE A 1 87 ? -9.099 2.675 8.740 1.00 82.88 87 ILE A C 1
ATOM 697 O O . ILE A 1 87 ? -10.142 2.053 8.926 1.00 82.88 87 ILE A O 1
ATOM 701 N N . ALA A 1 88 ? -7.917 2.061 8.661 1.00 83.50 88 ALA A N 1
ATOM 702 C CA . ALA A 1 88 ? -7.760 0.616 8.790 1.00 83.50 88 ALA A CA 1
ATOM 703 C C . ALA A 1 88 ? -8.229 0.108 10.164 1.00 83.50 88 ALA A C 1
ATOM 705 O O . ALA A 1 88 ? -8.949 -0.886 10.249 1.00 83.50 88 ALA A O 1
ATOM 706 N N . LEU A 1 89 ? -7.891 0.810 11.249 1.00 82.25 89 LEU A N 1
ATOM 707 C CA . LEU A 1 89 ? -8.347 0.460 12.597 1.00 82.25 89 LEU A CA 1
ATOM 708 C C . LEU A 1 89 ? -9.839 0.646 12.795 1.00 82.25 89 LEU A C 1
ATOM 710 O O . LEU A 1 89 ? -10.487 -0.205 13.404 1.00 82.25 89 LEU A O 1
ATOM 714 N N . LEU A 1 90 ? -10.382 1.756 12.304 1.00 82.81 90 LEU A N 1
ATOM 715 C CA . LEU A 1 90 ? -11.814 2.005 12.335 1.00 82.81 90 LEU A CA 1
ATOM 716 C C . LEU A 1 90 ? -12.551 0.947 11.506 1.00 82.81 90 LEU A C 1
ATOM 718 O O . LEU A 1 90 ? -13.551 0.398 11.959 1.00 82.81 90 LEU A O 1
ATOM 722 N N . GLY A 1 91 ? -11.985 0.593 10.351 1.00 83.69 91 GLY A N 1
ATOM 723 C CA . GLY A 1 91 ? -12.398 -0.517 9.508 1.00 83.69 91 GLY A CA 1
ATOM 724 C C . GLY A 1 91 ? -12.467 -1.810 10.306 1.00 83.69 91 GLY A C 1
ATOM 725 O O . GLY A 1 91 ? -13.553 -2.353 10.439 1.00 83.69 91 GLY A O 1
ATOM 726 N N . MET A 1 92 ? -11.373 -2.258 10.930 1.00 80.06 92 MET A N 1
ATOM 727 C CA . MET A 1 92 ? -11.365 -3.478 11.758 1.00 80.06 92 MET A CA 1
ATOM 728 C C . MET A 1 92 ? -12.325 -3.440 12.955 1.00 80.06 92 MET A C 1
ATOM 730 O O . MET A 1 92 ? -12.709 -4.495 13.450 1.00 80.06 92 MET A O 1
ATOM 734 N N . LYS A 1 93 ? -12.699 -2.257 13.457 1.00 81.56 93 LYS A N 1
ATOM 735 C CA . LYS A 1 93 ? -13.720 -2.140 14.510 1.00 81.56 93 LYS A CA 1
ATOM 736 C C . LYS A 1 93 ? -15.137 -2.359 13.983 1.00 81.56 93 LYS A C 1
ATOM 738 O O . LYS A 1 93 ? -15.955 -2.920 14.703 1.00 81.56 93 LYS A O 1
ATOM 743 N N . PHE A 1 94 ? -15.435 -1.895 12.771 1.00 82.75 94 PHE A N 1
ATOM 744 C CA . PHE A 1 94 ? -16.768 -2.012 12.172 1.00 82.75 94 PHE A CA 1
ATOM 745 C C . PHE A 1 94 ? -16.948 -3.260 11.302 1.00 82.75 94 PHE A C 1
ATOM 747 O O . PHE A 1 94 ? -18.070 -3.718 11.114 1.00 82.75 94 PHE A O 1
ATOM 754 N N . THR A 1 95 ? -15.863 -3.808 10.762 1.00 89.19 95 THR A N 1
ATOM 755 C CA . THR A 1 95 ? -15.863 -4.930 9.822 1.00 89.19 95 THR A CA 1
ATOM 756 C C . THR A 1 95 ? -14.892 -6.027 10.249 1.00 89.19 95 THR A C 1
ATOM 758 O O . THR A 1 95 ? -14.085 -5.859 11.160 1.00 89.19 95 THR A O 1
ATOM 761 N N . SER A 1 96 ? -14.937 -7.167 9.563 1.00 87.38 96 SER A N 1
ATOM 762 C CA . SER A 1 96 ? -13.973 -8.249 9.775 1.00 87.38 96 SER A CA 1
ATOM 763 C C . SER A 1 96 ? -12.591 -7.904 9.205 1.00 87.38 96 SER A C 1
ATOM 765 O O . SER A 1 96 ? -12.469 -7.210 8.191 1.00 87.38 96 SER A O 1
ATOM 767 N N . ALA A 1 97 ? -11.533 -8.460 9.803 1.00 85.06 97 ALA A N 1
ATOM 768 C CA . ALA A 1 97 ? -10.169 -8.335 9.280 1.00 85.06 97 ALA A CA 1
ATOM 769 C C . ALA A 1 97 ? -10.052 -8.838 7.825 1.00 85.06 97 ALA A C 1
ATOM 771 O O . ALA A 1 97 ? -9.319 -8.258 7.028 1.00 85.06 97 ALA A O 1
ATOM 772 N N . SER A 1 98 ? -10.831 -9.861 7.451 1.00 87.38 98 SER A N 1
ATOM 773 C CA . SER A 1 98 ? -10.873 -10.406 6.088 1.00 87.38 98 SER A CA 1
ATOM 774 C C . SER A 1 98 ? -11.391 -9.399 5.062 1.00 87.38 98 SER A C 1
ATOM 776 O O . SER A 1 98 ? -10.838 -9.303 3.968 1.00 87.38 98 SER A O 1
ATOM 778 N N . PHE A 1 99 ? -12.419 -8.619 5.414 1.00 87.19 99 PHE A N 1
ATOM 779 C CA . PHE A 1 99 ? -12.923 -7.565 4.535 1.00 87.19 99 PHE A CA 1
ATOM 780 C C . PHE A 1 99 ? -11.890 -6.452 4.360 1.00 87.19 99 PHE A C 1
ATOM 782 O O . PHE A 1 99 ? -11.659 -6.015 3.237 1.00 87.19 99 PHE A O 1
ATOM 789 N N . LEU A 1 100 ? -11.204 -6.041 5.435 1.00 86.00 100 LEU A N 1
ATOM 790 C CA . LEU A 1 100 ? -10.141 -5.040 5.325 1.00 86.00 100 LEU A CA 1
ATOM 791 C C . LEU A 1 100 ? -9.015 -5.516 4.394 1.00 86.00 100 LEU A C 1
ATOM 793 O O . LEU A 1 100 ? -8.583 -4.757 3.533 1.00 86.00 100 LEU A O 1
ATOM 797 N N . SER A 1 101 ? -8.567 -6.770 4.509 1.00 85.38 101 SER A N 1
ATOM 798 C CA . SER A 1 101 ? -7.550 -7.320 3.602 1.00 85.38 101 SER A CA 1
ATOM 799 C C . SER A 1 101 ? -8.015 -7.353 2.143 1.00 85.38 101 SER A C 1
ATOM 801 O O . SER A 1 101 ? -7.220 -7.058 1.249 1.00 85.38 101 SER A O 1
ATOM 803 N N . ALA A 1 102 ? -9.295 -7.654 1.893 1.00 88.62 102 ALA A N 1
ATOM 804 C CA . ALA A 1 102 ? -9.876 -7.575 0.554 1.00 88.62 102 ALA A CA 1
ATOM 805 C C . ALA A 1 102 ? -9.874 -6.132 0.023 1.00 88.62 102 ALA A C 1
ATOM 807 O O . ALA A 1 102 ? -9.448 -5.906 -1.109 1.00 88.62 102 ALA A O 1
ATOM 808 N N . VAL A 1 103 ? -10.254 -5.150 0.851 1.00 86.75 103 VAL A N 1
ATOM 809 C CA . VAL A 1 103 ? -10.203 -3.724 0.491 1.00 86.75 103 VAL A CA 1
ATOM 810 C C . VAL A 1 103 ? -8.771 -3.293 0.172 1.00 86.75 103 VAL A C 1
ATOM 812 O O . VAL A 1 103 ? -8.557 -2.713 -0.885 1.00 86.75 103 VAL A O 1
ATOM 815 N N . MET A 1 104 ? -7.783 -3.634 1.005 1.00 84.25 104 MET A N 1
ATOM 816 C CA . MET A 1 104 ? -6.374 -3.265 0.787 1.00 84.25 104 MET A CA 1
ATOM 817 C C . MET A 1 104 ? -5.789 -3.868 -0.495 1.00 84.25 104 MET A C 1
ATOM 819 O O . MET A 1 104 ? -5.095 -3.179 -1.238 1.00 84.25 104 MET A O 1
ATOM 823 N N . ASN A 1 105 ? -6.092 -5.133 -0.805 1.00 81.94 105 ASN A N 1
ATOM 824 C CA . ASN A 1 105 ? -5.666 -5.733 -2.071 1.00 81.94 105 ASN A CA 1
ATOM 825 C C . ASN A 1 105 ? -6.394 -5.109 -3.272 1.00 81.94 105 ASN A C 1
ATOM 827 O O . ASN A 1 105 ? -5.783 -4.854 -4.311 1.00 81.94 105 ASN A O 1
ATOM 831 N N . SER A 1 106 ? -7.686 -4.812 -3.111 1.00 82.19 106 SER A N 1
ATOM 832 C CA . SER A 1 106 ? -8.473 -4.154 -4.146 1.00 82.19 106 SER A CA 1
ATOM 833 C C . SER A 1 106 ? -8.086 -2.691 -4.338 1.00 82.19 106 SER A C 1
ATOM 835 O O . SER A 1 106 ? -8.263 -2.202 -5.438 1.00 82.19 106 SER A O 1
ATOM 837 N N . ALA A 1 107 ? -7.514 -2.000 -3.345 1.00 78.94 107 ALA A N 1
ATOM 838 C CA . ALA A 1 107 ? -7.202 -0.572 -3.416 1.00 78.94 107 ALA A CA 1
ATOM 839 C C . ALA A 1 107 ? -6.317 -0.246 -4.627 1.00 78.94 107 ALA A C 1
ATOM 841 O O . ALA A 1 107 ? -6.653 0.634 -5.412 1.00 78.94 107 ALA A O 1
ATOM 842 N N . HIS A 1 108 ? -5.252 -1.022 -4.858 1.00 75.69 108 HIS A N 1
ATOM 843 C CA . HIS A 1 108 ? -4.401 -0.851 -6.042 1.00 75.69 108 HIS A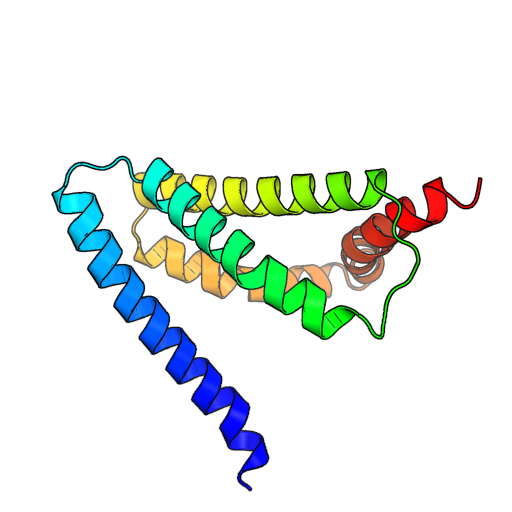 CA 1
ATOM 844 C C . HIS A 1 108 ? -5.128 -1.183 -7.355 1.00 75.69 108 HIS A C 1
ATOM 846 O O . HIS A 1 108 ? -4.898 -0.529 -8.371 1.00 75.69 108 HIS A O 1
ATOM 852 N N . SER A 1 109 ? -6.026 -2.173 -7.335 1.00 81.88 109 SER A N 1
ATOM 853 C CA . SER A 1 109 ? -6.863 -2.525 -8.488 1.00 81.88 109 SER A CA 1
ATOM 854 C C . SER A 1 109 ? -7.892 -1.431 -8.796 1.00 81.88 109 SER A C 1
ATOM 856 O O . SER A 1 109 ? -8.048 -1.033 -9.944 1.00 81.88 109 SER A O 1
ATOM 858 N N . VAL A 1 110 ? -8.536 -0.869 -7.771 1.00 79.69 110 VAL A N 1
ATOM 859 C CA . VAL A 1 110 ? -9.480 0.248 -7.862 1.00 79.69 110 VAL A CA 1
ATOM 860 C C . VAL A 1 110 ? -8.769 1.485 -8.386 1.00 79.69 110 VAL A C 1
ATOM 862 O O . VAL A 1 110 ? -9.296 2.129 -9.282 1.00 79.69 110 VAL A O 1
ATOM 865 N N . THR A 1 111 ? -7.553 1.779 -7.919 1.00 78.25 111 THR A N 1
ATOM 866 C CA . THR A 1 111 ? -6.723 2.853 -8.479 1.00 78.25 111 THR A CA 1
ATOM 867 C C . THR A 1 111 ? -6.480 2.654 -9.976 1.00 78.25 111 THR A C 1
ATOM 869 O O . THR A 1 111 ? -6.602 3.603 -10.749 1.00 78.25 111 THR A O 1
ATOM 872 N N . PHE A 1 112 ? -6.196 1.425 -10.416 1.00 74.38 112 PHE A N 1
ATOM 873 C CA . PHE A 1 112 ? -6.029 1.115 -11.837 1.00 74.38 112 PHE A CA 1
ATOM 874 C C . PHE A 1 112 ? -7.340 1.251 -12.628 1.00 74.38 112 PHE A C 1
ATOM 876 O O . PHE A 1 112 ? -7.357 1.885 -13.678 1.00 74.38 112 PHE A O 1
ATOM 883 N N . VAL A 1 113 ? -8.457 0.717 -12.126 1.00 80.88 113 VAL A N 1
ATOM 884 C CA . VAL A 1 113 ? -9.777 0.830 -12.774 1.00 80.88 113 VAL A CA 1
ATOM 885 C C . VAL A 1 113 ? -10.228 2.288 -12.854 1.00 80.88 113 VAL A C 1
ATOM 887 O O . VAL A 1 113 ? -10.709 2.719 -13.898 1.00 80.88 113 VAL A O 1
ATOM 890 N N . MET A 1 114 ? -10.025 3.067 -11.791 1.00 73.62 114 MET A N 1
ATOM 891 C CA . MET A 1 114 ? -10.313 4.500 -11.754 1.00 73.62 114 MET A CA 1
ATOM 892 C C . MET A 1 114 ? -9.455 5.254 -12.775 1.00 73.62 114 MET A C 1
ATOM 894 O O . MET A 1 114 ? -9.978 6.079 -13.519 1.00 73.62 114 MET A O 1
ATOM 898 N N . ALA A 1 115 ? -8.168 4.912 -12.899 1.00 73.06 115 ALA A N 1
ATOM 899 C CA . ALA A 1 115 ? -7.310 5.435 -13.960 1.00 73.06 115 ALA A CA 1
ATOM 900 C C . ALA A 1 115 ? -7.841 5.073 -15.364 1.00 73.06 115 ALA A C 1
ATOM 902 O O . ALA A 1 115 ? -7.885 5.932 -16.243 1.00 73.06 115 ALA A O 1
ATOM 903 N N . VAL A 1 116 ? -8.309 3.840 -15.588 1.00 76.81 116 VAL A N 1
ATOM 904 C CA . VAL A 1 116 ? -8.880 3.407 -16.880 1.00 76.81 116 VAL A CA 1
ATOM 905 C C . VAL A 1 116 ? -10.183 4.145 -17.214 1.00 76.81 116 VAL A C 1
ATOM 907 O O . VAL A 1 116 ? -10.323 4.672 -18.314 1.00 76.81 116 VAL A O 1
ATOM 910 N N . ILE A 1 117 ? -11.124 4.247 -16.270 1.00 78.19 117 ILE A N 1
ATOM 911 C CA . ILE A 1 117 ? -12.397 4.967 -16.469 1.00 78.19 117 ILE A CA 1
ATOM 912 C C . ILE A 1 117 ? -12.132 6.442 -16.769 1.00 78.19 117 ILE A C 1
ATOM 914 O O . ILE A 1 117 ? -12.731 7.023 -17.671 1.00 78.19 117 ILE A O 1
ATOM 918 N N . LEU A 1 118 ? -11.194 7.042 -16.042 1.00 71.38 118 LEU A N 1
ATOM 919 C CA . LEU A 1 118 ? -10.833 8.438 -16.208 1.00 71.38 118 LEU A CA 1
ATOM 920 C C . LEU A 1 118 ? -9.748 8.666 -17.271 1.00 71.38 118 LEU A C 1
ATOM 922 O O . LEU A 1 118 ? -9.193 9.761 -17.344 1.00 71.38 118 LEU A O 1
ATOM 926 N N . SER A 1 119 ? -9.419 7.673 -18.104 1.00 65.62 119 SER A N 1
ATOM 927 C CA . SER A 1 119 ? -8.294 7.735 -19.054 1.00 65.62 119 SER A CA 1
ATOM 928 C C . SER A 1 119 ? -8.339 8.910 -20.032 1.00 65.62 119 SER A C 1
ATOM 930 O O . SER A 1 119 ? -7.297 9.275 -20.566 1.00 65.62 119 SER A O 1
ATOM 932 N N . ILE A 1 120 ? -9.498 9.544 -20.233 1.00 58.06 120 ILE A N 1
ATOM 933 C CA . ILE A 1 120 ? -9.606 10.744 -21.072 1.00 58.06 120 ILE A CA 1
ATOM 934 C C . ILE A 1 120 ? -9.409 12.073 -20.321 1.00 58.06 120 ILE A C 1
ATOM 936 O O . ILE A 1 120 ? -9.153 13.075 -20.980 1.00 58.06 120 ILE A O 1
ATOM 940 N N . THR A 1 121 ? -9.459 12.119 -18.982 1.00 55.59 121 THR A N 1
ATOM 941 C CA . THR A 1 121 ? -9.324 13.389 -18.230 1.00 55.59 121 THR A CA 1
ATOM 942 C C . THR A 1 121 ? -8.580 13.330 -16.885 1.00 55.59 121 THR A C 1
ATOM 944 O O . THR A 1 121 ? -8.112 14.375 -16.449 1.00 55.59 121 THR A O 1
ATOM 947 N N . THR A 1 122 ? -8.365 12.175 -16.236 1.00 54.59 122 THR A N 1
ATOM 948 C CA . THR A 1 122 ? -7.761 12.114 -14.876 1.00 54.59 122 THR A CA 1
ATOM 949 C C . THR A 1 122 ? -6.539 11.203 -14.744 1.00 54.59 122 THR A C 1
ATOM 951 O O . THR A 1 122 ? -5.881 11.269 -13.718 1.00 54.59 122 THR A O 1
ATOM 954 N N . ILE A 1 123 ? -6.104 10.419 -15.743 1.00 53.97 123 ILE A N 1
ATOM 955 C CA . ILE A 1 123 ? -4.728 9.858 -15.663 1.00 53.97 123 ILE A CA 1
ATOM 956 C C . ILE A 1 123 ? -3.721 11.004 -15.620 1.00 53.97 123 ILE A C 1
ATOM 958 O O . ILE A 1 123 ? -2.809 10.988 -14.798 1.00 53.97 123 ILE A O 1
ATOM 962 N N . ILE A 1 124 ? -3.959 12.038 -16.433 1.00 51.38 124 ILE A N 1
ATOM 963 C CA . ILE A 1 124 ? -3.222 13.292 -16.340 1.00 51.38 124 ILE A CA 1
ATOM 964 C C . ILE A 1 124 ? -3.469 13.944 -14.990 1.00 51.38 124 ILE A C 1
ATOM 966 O O . ILE A 1 124 ? -2.510 14.470 -14.493 1.00 51.38 124 ILE A O 1
ATOM 970 N N . ASP A 1 125 ? -4.639 13.865 -14.354 1.00 51.12 125 ASP A N 1
ATOM 971 C CA . ASP A 1 125 ? -4.926 14.580 -13.098 1.00 51.12 125 ASP A CA 1
ATOM 972 C C . ASP A 1 125 ? -4.613 13.804 -11.806 1.00 51.12 125 ASP A C 1
ATOM 974 O O . ASP A 1 125 ? -4.537 14.403 -10.749 1.00 51.12 125 ASP A O 1
ATOM 978 N N . MET A 1 126 ? -4.366 12.494 -11.845 1.00 57.81 126 MET A N 1
ATOM 979 C CA . MET A 1 126 ? -3.859 11.708 -10.711 1.00 57.81 126 MET A CA 1
ATOM 980 C C . MET A 1 126 ? -2.342 11.596 -10.796 1.00 57.81 126 MET A C 1
ATOM 982 O O . MET A 1 126 ? -1.651 11.803 -9.802 1.00 57.81 126 MET A O 1
ATOM 986 N N . ILE A 1 127 ? -1.808 11.365 -12.002 1.00 56.62 127 ILE A N 1
ATOM 987 C CA . ILE A 1 127 ? -0.381 11.551 -12.241 1.00 56.62 127 ILE A CA 1
ATOM 988 C C . ILE A 1 127 ? -0.042 13.032 -12.111 1.00 56.62 127 ILE A C 1
ATOM 990 O O . ILE A 1 127 ? 1.004 13.295 -11.563 1.00 56.62 127 ILE A O 1
ATOM 994 N N . ALA A 1 128 ? -0.894 13.999 -12.471 1.00 49.62 128 ALA A N 1
ATOM 995 C CA . ALA A 1 128 ? -0.704 15.402 -12.097 1.00 49.62 128 ALA A CA 1
ATOM 996 C C . ALA A 1 128 ? -1.019 15.604 -10.621 1.00 49.62 128 ALA A C 1
ATOM 998 O O . ALA A 1 128 ? -0.172 16.126 -9.949 1.00 49.62 128 ALA A O 1
ATOM 999 N N . SER A 1 129 ? -2.083 15.129 -9.992 1.00 54.84 129 SER A N 1
ATOM 1000 C CA . SER A 1 129 ? -2.217 15.335 -8.535 1.00 54.84 129 SER A CA 1
ATOM 1001 C C . SER A 1 129 ? -1.010 14.805 -7.759 1.00 54.84 129 SER A C 1
ATOM 1003 O O . SER A 1 129 ? -0.656 15.399 -6.762 1.00 54.84 129 SER A O 1
ATOM 1005 N N . VAL A 1 130 ? -0.289 13.791 -8.245 1.00 59.19 130 VAL A N 1
ATOM 1006 C CA . VAL A 1 130 ? 1.030 13.414 -7.714 1.00 59.19 130 VAL A CA 1
ATOM 1007 C C . VAL A 1 130 ? 2.164 14.302 -8.269 1.00 59.19 130 VAL A C 1
ATOM 1009 O O . VAL A 1 130 ? 2.980 14.796 -7.496 1.00 59.19 130 VAL A O 1
ATOM 1012 N N . ILE A 1 131 ? 2.207 14.568 -9.581 1.00 54.69 131 ILE A N 1
ATOM 1013 C CA . ILE A 1 131 ? 3.183 15.421 -10.286 1.00 54.69 131 ILE A CA 1
ATOM 1014 C C . ILE A 1 131 ? 2.904 16.905 -10.072 1.00 54.69 131 ILE A C 1
ATOM 1016 O O . ILE A 1 131 ? 3.741 17.509 -9.477 1.00 54.69 131 ILE A O 1
ATOM 1020 N N . PHE A 1 132 ? 1.802 17.532 -10.475 1.00 51.59 132 PHE A N 1
ATOM 1021 C CA . PHE A 1 132 ? 1.231 18.790 -9.941 1.00 51.59 132 PHE A CA 1
ATOM 1022 C C . PHE A 1 132 ? 1.230 18.957 -8.420 1.00 51.59 132 PHE A C 1
ATOM 1024 O O . PHE A 1 132 ? 1.351 20.091 -8.008 1.00 51.59 132 PHE A O 1
ATOM 1031 N N . PHE A 1 133 ? 1.200 17.951 -7.549 1.00 56.66 133 PHE A N 1
ATOM 1032 C CA . PHE A 1 133 ? 1.562 18.214 -6.144 1.00 56.66 133 PHE A CA 1
ATOM 1033 C C . PHE A 1 133 ? 3.073 18.359 -5.972 1.00 56.66 133 PHE A C 1
ATOM 1035 O O . PHE A 1 133 ? 3.546 19.338 -5.398 1.00 56.66 133 PHE A O 1
ATOM 1042 N N . PHE A 1 134 ? 3.848 17.471 -6.591 1.00 57.41 134 PHE A N 1
ATOM 1043 C CA . PHE A 1 134 ? 5.301 17.595 -6.725 1.00 57.41 134 PHE A CA 1
ATOM 1044 C C . PHE A 1 134 ? 5.742 18.861 -7.509 1.00 57.41 134 PHE A C 1
ATOM 1046 O O . PHE A 1 134 ? 6.846 19.361 -7.326 1.00 57.41 134 PHE A O 1
ATOM 1053 N N . THR A 1 135 ? 4.863 19.440 -8.330 1.00 51.91 135 THR A N 1
ATOM 1054 C CA . THR A 1 135 ? 5.080 20.482 -9.336 1.00 51.91 135 THR A CA 1
ATOM 1055 C C . THR A 1 135 ? 4.390 21.771 -8.929 1.00 51.91 135 THR A C 1
ATOM 1057 O O . THR A 1 135 ? 4.918 22.795 -9.296 1.00 51.91 135 THR A O 1
ATOM 1060 N N . ILE A 1 136 ? 3.339 21.801 -8.106 1.00 54.56 136 ILE A N 1
ATOM 1061 C CA . ILE A 1 136 ? 2.947 22.971 -7.298 1.00 54.56 136 ILE A CA 1
ATOM 1062 C C . ILE A 1 136 ? 4.036 23.199 -6.262 1.00 54.56 136 ILE A C 1
ATOM 1064 O O . ILE A 1 136 ? 4.490 24.328 -6.097 1.00 54.56 136 ILE A O 1
ATOM 1068 N N . SER A 1 137 ? 4.553 22.125 -5.658 1.00 51.91 137 SER A N 1
ATOM 1069 C CA . SER A 1 137 ? 5.762 22.203 -4.840 1.00 51.91 137 SER A CA 1
ATOM 1070 C C . SER A 1 137 ? 6.969 22.746 -5.633 1.00 51.91 137 SER A C 1
ATOM 1072 O O . SER A 1 137 ? 7.829 23.423 -5.067 1.00 51.91 137 SER A O 1
ATOM 1074 N N . HIS A 1 138 ? 7.005 22.541 -6.958 1.00 50.47 138 HIS A N 1
ATOM 1075 C CA . HIS A 1 138 ? 8.046 23.070 -7.851 1.00 50.47 138 HIS A CA 1
ATOM 1076 C C . HIS A 1 138 ? 7.754 24.467 -8.453 1.00 50.47 138 HIS A C 1
ATOM 1078 O O . HIS A 1 138 ? 8.678 25.256 -8.611 1.00 50.47 138 HIS A O 1
ATOM 1084 N N . ASN A 1 139 ? 6.499 24.809 -8.772 1.00 43.22 139 ASN A N 1
ATOM 1085 C CA . ASN A 1 139 ? 6.084 26.012 -9.513 1.00 43.22 139 ASN A CA 1
ATOM 1086 C C . ASN A 1 139 ? 5.559 27.135 -8.621 1.00 43.22 139 ASN A C 1
ATOM 1088 O O . ASN A 1 139 ? 5.586 28.280 -9.055 1.00 43.22 139 ASN A O 1
ATOM 1092 N N . VAL A 1 140 ? 5.226 26.884 -7.350 1.00 51.81 140 VAL A N 1
ATOM 1093 C CA . VAL A 1 140 ? 5.098 27.984 -6.369 1.00 51.81 140 VAL A CA 1
ATOM 1094 C C . VAL A 1 140 ? 6.486 28.574 -6.019 1.00 51.81 140 VAL A C 1
ATOM 1096 O O . VAL A 1 140 ? 6.616 29.382 -5.108 1.00 51.81 140 VAL A O 1
ATOM 1099 N N . LYS A 1 141 ? 7.554 28.184 -6.737 1.00 38.97 141 LYS A N 1
ATOM 1100 C CA . LYS A 1 141 ? 8.913 28.735 -6.598 1.00 38.97 141 LYS A CA 1
ATOM 1101 C C . LYS A 1 141 ? 9.618 29.096 -7.905 1.00 38.97 141 LYS A C 1
ATOM 1103 O O . LYS A 1 141 ? 10.839 29.248 -7.903 1.00 38.97 141 LYS A O 1
ATOM 1108 N N . VAL A 1 142 ? 8.882 29.247 -9.007 1.00 50.19 142 VAL A N 1
ATOM 1109 C CA . VAL A 1 142 ? 9.411 29.957 -10.191 1.00 50.19 142 VAL A CA 1
ATOM 1110 C C . VAL A 1 142 ? 8.774 31.354 -10.349 1.00 50.19 142 VAL A C 1
ATOM 1112 O O . VAL A 1 142 ? 9.158 32.106 -11.238 1.00 50.19 142 VAL A O 1
ATOM 1115 N N . PHE A 1 143 ? 7.900 31.749 -9.417 1.00 43.97 143 PHE A N 1
ATOM 1116 C CA . PHE A 1 143 ? 7.582 33.147 -9.100 1.00 43.97 143 PHE A CA 1
ATOM 1117 C C . PHE A 1 143 ? 8.016 33.448 -7.662 1.00 43.97 143 PHE A C 1
ATOM 1119 O O . PHE A 1 143 ? 8.292 34.632 -7.375 1.00 43.97 143 PHE A O 1
#

Mean predicted aligned error: 16.85 Å

pLDDT: mean 75.01, std 12.7, range [38.97, 90.38]

Organism: Glycine max (NCBI:txid3847)

Solvent-accessible surface area (backbone atoms only — not comparable to full-atom values): 8096 Å² total; per-residue (Å²): 124,69,77,72,47,49,63,57,54,51,51,53,51,52,52,52,51,51,53,52,50,50,54,55,47,53,55,44,47,74,70,69,50,56,70,66,59,56,52,53,51,53,52,49,51,51,50,60,61,43,49,59,54,50,57,66,67,46,69,83,76,69,74,92,74,53,71,67,60,54,51,48,53,50,53,50,53,50,48,50,57,50,49,54,51,51,52,51,52,52,42,50,73,78,42,55,65,68,56,52,53,50,49,62,64,40,47,64,51,48,53,50,52,52,36,60,75,30,57,89,72,35,42,66,47,51,53,25,55,53,41,47,46,60,37,47,71,52,52,76,65,79,114